Protein AF-A0A0V8QJ11-F1 (afdb_monomer_lite)

pLDDT: mean 77.9, std 18.4, range [37.03, 93.12]

Radius of gyration: 13.4 Å; chains: 1; bounding box: 29×29×30 Å

Structure (mmCIF, N/CA/C/O backbone):
data_AF-A0A0V8QJ11-F1
#
_entry.id   AF-A0A0V8QJ11-F1
#
loop_
_atom_site.group_PDB
_atom_site.id
_atom_site.type_symbol
_atom_site.label_atom_id
_atom_site.label_alt_id
_atom_site.label_comp_id
_atom_site.label_asym_id
_atom_site.label_entity_id
_atom_site.label_seq_id
_atom_site.pdbx_PDB_ins_code
_atom_site.Cartn_x
_atom_site.Cartn_y
_atom_site.Cartn_z
_atom_site.occupancy
_atom_site.B_iso_or_equiv
_atom_site.auth_seq_id
_atom_site.auth_comp_id
_atom_site.auth_asym_id
_atom_site.auth_atom_id
_atom_site.pdbx_PDB_model_num
ATOM 1 N N . MET A 1 1 ? -4.275 -9.425 3.358 1.00 56.03 1 MET A N 1
ATOM 2 C CA . MET A 1 1 ? -4.119 -8.534 2.186 1.00 56.03 1 MET A CA 1
ATOM 3 C C . MET A 1 1 ? -5.012 -9.075 1.081 1.00 56.03 1 MET A C 1
ATOM 5 O O . MET A 1 1 ? -4.959 -10.266 0.803 1.00 56.03 1 MET A O 1
ATOM 9 N N . THR A 1 2 ? -5.914 -8.269 0.537 1.00 75.25 2 THR A N 1
ATOM 10 C CA . THR A 1 2 ? -6.938 -8.723 -0.414 1.00 75.25 2 THR A CA 1
ATOM 11 C C . THR A 1 2 ? -6.336 -8.938 -1.805 1.00 75.25 2 THR A C 1
ATOM 13 O O . THR A 1 2 ? -5.741 -8.018 -2.363 1.00 75.25 2 THR A O 1
ATOM 16 N N . LYS A 1 3 ? -6.518 -10.132 -2.397 1.00 84.25 3 LYS A N 1
ATOM 17 C CA . LYS A 1 3 ? -6.054 -10.470 -3.767 1.00 84.25 3 LYS A CA 1
ATOM 18 C C . LYS A 1 3 ? -6.488 -9.429 -4.813 1.00 84.25 3 LYS A C 1
ATOM 20 O O . LYS A 1 3 ? -5.756 -9.137 -5.755 1.00 84.25 3 LYS A O 1
ATOM 25 N N . GLN A 1 4 ? -7.659 -8.828 -4.608 1.00 86.00 4 GLN A N 1
ATOM 26 C CA . GLN A 1 4 ? -8.207 -7.770 -5.459 1.00 86.00 4 GLN A CA 1
ATOM 27 C C . GLN A 1 4 ? -7.366 -6.488 -5.442 1.00 86.00 4 GLN A C 1
ATOM 29 O O . GLN A 1 4 ? -7.168 -5.87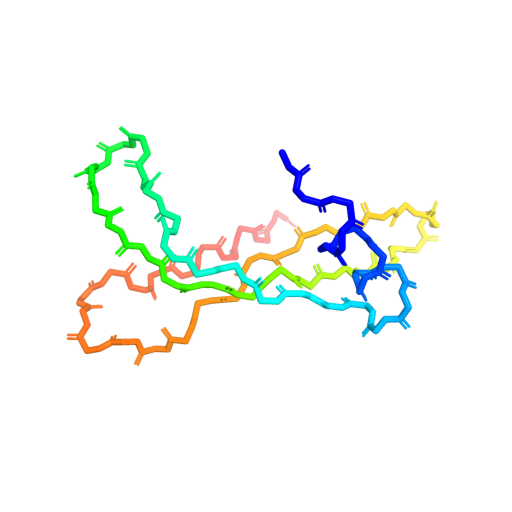8 -6.486 1.00 86.00 4 GLN A O 1
ATOM 34 N N . THR A 1 5 ? -6.833 -6.092 -4.286 1.00 85.44 5 THR A N 1
ATOM 35 C CA . THR A 1 5 ? -5.986 -4.898 -4.165 1.00 85.44 5 THR A CA 1
ATOM 36 C C . THR A 1 5 ? -4.664 -5.096 -4.897 1.00 85.44 5 THR A C 1
ATOM 38 O O . THR A 1 5 ? -4.235 -4.204 -5.618 1.00 85.44 5 THR A O 1
ATOM 41 N N . ALA A 1 6 ? -4.057 -6.281 -4.770 1.00 86.81 6 ALA A N 1
ATOM 42 C CA . ALA A 1 6 ? -2.844 -6.625 -5.511 1.00 86.81 6 ALA A CA 1
ATOM 43 C C . ALA A 1 6 ? -3.093 -6.624 -7.026 1.00 86.81 6 ALA A C 1
ATOM 45 O O . ALA A 1 6 ? -2.291 -6.084 -7.778 1.00 86.81 6 ALA A O 1
ATOM 4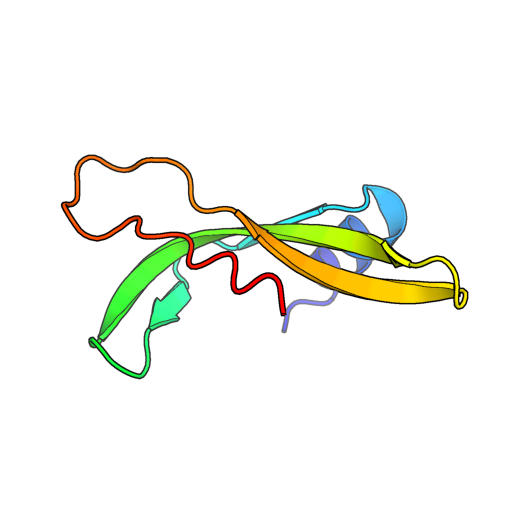6 N N . SER A 1 7 ? -4.237 -7.160 -7.463 1.00 91.31 7 SER A N 1
ATOM 47 C CA . SER A 1 7 ? -4.618 -7.144 -8.879 1.00 91.31 7 SER A CA 1
ATOM 48 C C . SER A 1 7 ? -4.753 -5.710 -9.396 1.00 91.31 7 SER A C 1
ATOM 50 O O . SER A 1 7 ? -4.112 -5.375 -10.384 1.00 91.31 7 SER A O 1
ATOM 52 N N . LYS A 1 8 ? -5.496 -4.838 -8.701 1.00 90.62 8 LYS A N 1
ATOM 53 C CA . LYS A 1 8 ? -5.628 -3.419 -9.078 1.00 90.62 8 LYS A CA 1
ATOM 54 C C . LYS A 1 8 ? -4.285 -2.693 -9.103 1.00 90.62 8 LYS A C 1
ATOM 56 O O . LYS A 1 8 ? -4.002 -1.981 -10.049 1.00 90.62 8 LYS A O 1
ATOM 61 N N . LEU A 1 9 ? -3.418 -2.933 -8.121 1.00 89.81 9 LEU A N 1
ATOM 62 C CA . LEU A 1 9 ? -2.103 -2.292 -8.066 1.00 89.81 9 LEU A CA 1
ATOM 63 C C . LEU A 1 9 ? -1.203 -2.680 -9.249 1.00 89.81 9 LEU A C 1
ATOM 65 O O . LEU A 1 9 ? -0.487 -1.831 -9.766 1.00 89.81 9 LEU A O 1
ATOM 69 N N . LEU A 1 10 ? -1.255 -3.944 -9.682 1.00 90.12 10 LEU A N 1
ATOM 70 C CA . LEU A 1 10 ? -0.491 -4.431 -10.834 1.00 90.12 10 LEU A CA 1
ATOM 71 C C . LEU A 1 10 ? -1.044 -3.926 -12.177 1.00 90.12 10 LEU A C 1
ATOM 73 O O . LEU A 1 10 ? -0.257 -3.709 -13.091 1.00 90.12 10 LEU A O 1
ATOM 77 N N . HIS A 1 11 ? -2.364 -3.746 -12.300 1.00 91.38 11 HIS A N 1
ATOM 78 C CA . HIS A 1 11 ? -3.000 -3.278 -13.542 1.00 91.38 11 HIS A CA 1
ATOM 79 C C . HIS A 1 11 ? -3.019 -1.747 -13.652 1.00 91.38 11 HIS A C 1
ATOM 81 O O . HIS A 1 11 ? -2.623 -1.197 -14.674 1.00 91.38 11 HIS A O 1
ATOM 87 N N . ASP A 1 12 ? -3.448 -1.059 -12.593 1.00 90.50 12 ASP A N 1
ATOM 88 C CA . ASP A 1 12 ? -3.707 0.386 -12.588 1.00 90.50 12 ASP A CA 1
ATOM 89 C C . ASP A 1 12 ? -2.511 1.199 -12.067 1.00 90.50 12 ASP A C 1
ATOM 91 O O . ASP A 1 12 ? -2.541 2.431 -12.063 1.00 90.50 12 ASP A O 1
ATOM 95 N N . GLY A 1 13 ? -1.483 0.531 -11.532 1.00 91.00 13 GLY A N 1
ATOM 96 C CA . GLY A 1 13 ? -0.348 1.173 -10.861 1.00 91.00 13 GLY A CA 1
ATOM 97 C C . GLY A 1 13 ? -0.712 1.833 -9.525 1.00 91.00 13 GLY A C 1
ATOM 98 O O . GLY A 1 13 ? 0.151 2.393 -8.855 1.00 91.00 13 GLY A O 1
ATOM 99 N N . LYS A 1 14 ? -1.976 1.774 -9.094 1.00 91.44 14 LYS A N 1
ATOM 100 C CA . LYS A 1 14 ? -2.441 2.309 -7.810 1.00 91.44 14 LYS A CA 1
ATOM 101 C C . LYS A 1 14 ? -3.608 1.502 -7.253 1.00 91.44 14 LYS A C 1
ATOM 103 O O . LYS A 1 14 ? -4.341 0.857 -7.995 1.00 91.44 14 LYS A O 1
ATOM 108 N N . ALA A 1 15 ? -3.806 1.552 -5.941 1.00 91.62 15 ALA A N 1
ATOM 109 C CA . ALA A 1 15 ? -4.958 0.941 -5.292 1.00 91.62 15 ALA A CA 1
ATOM 110 C C . ALA A 1 15 ? -5.388 1.728 -4.051 1.00 91.62 15 ALA A C 1
ATOM 112 O O . ALA A 1 15 ? -4.563 2.134 -3.233 1.00 91.62 15 ALA A O 1
ATOM 113 N N . GLU A 1 16 ? -6.694 1.913 -3.887 1.00 88.62 16 GLU A N 1
ATOM 114 C CA . GLU A 1 16 ? -7.259 2.514 -2.680 1.00 88.62 16 GLU A CA 1
ATOM 115 C C . GLU A 1 16 ? -7.229 1.525 -1.508 1.00 88.62 16 GLU A C 1
ATOM 117 O O . GLU A 1 16 ? -7.567 0.344 -1.638 1.00 88.62 16 GLU A O 1
ATOM 122 N N . LEU A 1 17 ? -6.853 2.038 -0.345 1.00 87.31 17 LEU A N 1
ATOM 123 C CA . LEU A 1 17 ? -6.791 1.355 0.935 1.00 87.31 17 LEU A CA 1
ATOM 124 C C . LEU A 1 17 ? -7.571 2.187 1.955 1.00 87.31 17 LEU A C 1
ATOM 126 O O . LEU A 1 17 ? -7.087 3.196 2.465 1.00 87.31 17 LEU A O 1
ATOM 130 N N . LYS A 1 18 ? -8.799 1.760 2.246 1.00 86.50 18 LYS A N 1
ATOM 131 C CA . LYS A 1 18 ? -9.675 2.424 3.216 1.0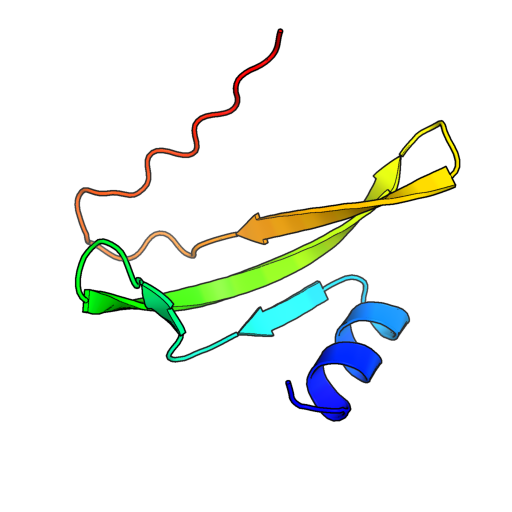0 86.50 18 LYS A CA 1
ATOM 132 C C . LYS A 1 18 ? -9.610 1.717 4.564 1.00 86.50 18 LYS A C 1
ATOM 134 O O . LYS A 1 18 ? -9.402 0.504 4.625 1.00 86.50 18 LYS A O 1
ATOM 139 N N . GLY A 1 19 ? -9.793 2.464 5.645 1.00 82.50 19 GLY A N 1
ATOM 140 C CA . GLY A 1 19 ? -9.873 1.900 6.988 1.00 82.50 19 GLY A CA 1
ATOM 141 C C . GLY A 1 19 ? -8.533 1.425 7.567 1.00 82.5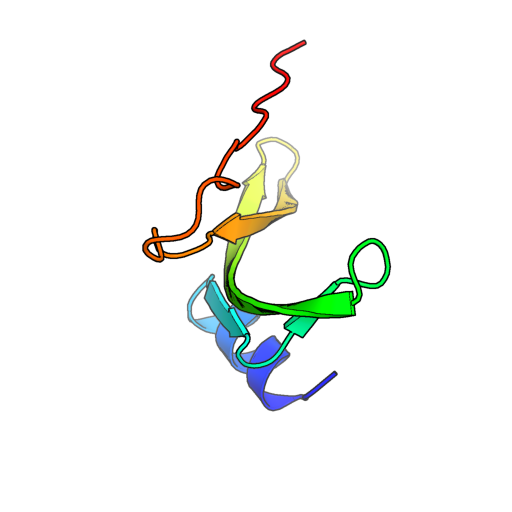0 19 GLY A C 1
ATOM 142 O O . GLY A 1 19 ? -8.518 0.601 8.483 1.00 82.50 19 GLY A O 1
ATOM 143 N N . CYS A 1 20 ? -7.394 1.911 7.067 1.00 84.06 20 CYS A N 1
ATOM 144 C CA . CYS A 1 20 ? -6.084 1.503 7.567 1.00 84.06 20 CYS A CA 1
ATOM 145 C C . CYS A 1 20 ? -5.812 2.089 8.957 1.00 84.06 20 CYS A C 1
ATOM 147 O O . CYS A 1 20 ? -5.646 3.297 9.122 1.00 84.06 20 CYS A O 1
ATOM 149 N N . LYS A 1 21 ? -5.712 1.227 9.972 1.00 85.62 21 LYS A N 1
ATOM 150 C CA . LYS A 1 21 ? -5.394 1.638 11.343 1.00 85.62 21 LYS A CA 1
ATOM 151 C C . LYS A 1 21 ? -3.885 1.772 11.538 1.00 85.62 21 LYS A C 1
ATOM 153 O O . LYS A 1 21 ? -3.139 0.806 11.397 1.00 85.62 21 LYS A O 1
ATOM 158 N N . SER A 1 22 ? -3.427 2.961 11.915 1.00 81.56 22 SER A N 1
ATOM 159 C CA . SER A 1 22 ? -2.038 3.193 12.305 1.00 81.56 22 SER A CA 1
ATOM 160 C C . SER A 1 22 ? -1.732 2.457 13.604 1.00 81.56 22 SER A C 1
ATOM 162 O O . SER A 1 22 ? -2.331 2.745 14.638 1.00 81.56 22 SER A O 1
ATOM 164 N N . GLN A 1 23 ? -0.750 1.558 13.582 1.00 85.94 23 GLN A N 1
ATOM 165 C CA . GLN A 1 23 ? -0.275 0.883 14.793 1.00 85.94 23 GLN A CA 1
ATOM 166 C C . GLN A 1 23 ? 0.288 1.875 15.822 1.00 85.94 23 GLN A C 1
ATOM 168 O O . GLN A 1 23 ? 0.140 1.674 17.022 1.00 85.94 23 GLN A O 1
ATOM 173 N N . LYS A 1 24 ? 0.900 2.972 15.358 1.00 84.44 24 LYS A N 1
ATOM 174 C CA . LYS A 1 24 ? 1.532 3.974 16.223 1.00 84.44 24 LYS A CA 1
ATOM 175 C C . LYS A 1 24 ? 0.520 4.825 16.987 1.00 84.44 24 LYS A C 1
ATOM 177 O O . LYS A 1 24 ? 0.757 5.156 18.141 1.00 84.44 24 LYS A O 1
ATOM 182 N N . THR A 1 25 ? -0.554 5.254 16.327 1.00 86.38 25 THR A N 1
ATOM 183 C CA . THR A 1 25 ? -1.500 6.232 16.898 1.00 86.38 25 THR A CA 1
ATOM 184 C C . THR A 1 25 ? -2.879 5.651 17.178 1.00 86.38 25 THR A C 1
ATOM 186 O O . THR A 1 25 ? -3.707 6.326 17.778 1.00 86.38 25 THR A O 1
ATOM 189 N N . GLY A 1 26 ? -3.163 4.440 16.697 1.00 87.88 26 GLY A N 1
ATOM 190 C CA . GLY A 1 26 ? -4.486 3.825 16.746 1.00 87.88 26 GLY A CA 1
ATOM 191 C C . GLY A 1 26 ? -5.524 4.477 15.827 1.00 87.88 26 GLY A C 1
ATOM 192 O O . GLY A 1 26 ? -6.659 4.009 15.796 1.00 87.88 26 GLY A O 1
ATOM 193 N N . LYS A 1 27 ? -5.162 5.531 15.082 1.00 85.25 27 LYS A N 1
ATOM 194 C CA . LYS A 1 27 ? -6.075 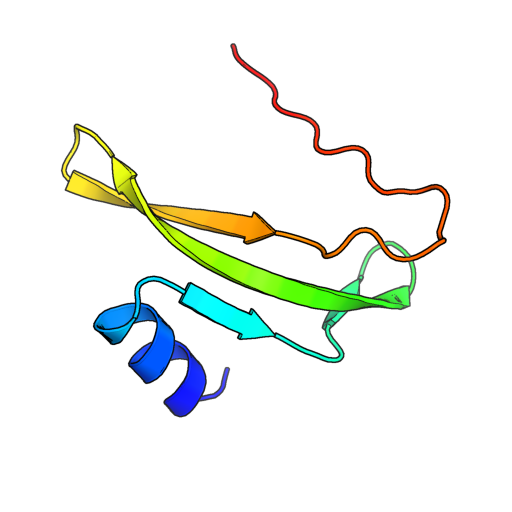6.267 14.198 1.00 85.25 27 LYS A CA 1
ATOM 195 C C . LYS A 1 27 ? -6.279 5.533 12.879 1.00 85.25 27 LYS A C 1
ATOM 197 O O . LYS A 1 27 ? -5.343 4.927 12.359 1.00 85.25 27 LYS A O 1
ATOM 202 N N . THR A 1 28 ? -7.484 5.636 12.340 1.00 86.94 28 THR A N 1
ATOM 203 C CA . THR A 1 28 ? -7.859 5.081 11.040 1.00 86.94 28 THR A CA 1
ATOM 204 C C . THR A 1 28 ? -7.655 6.124 9.950 1.00 86.94 28 THR A C 1
ATOM 206 O O . THR A 1 28 ? -8.013 7.286 10.136 1.00 86.94 28 THR A O 1
ATOM 209 N N . TYR A 1 29 ? -7.074 5.704 8.831 1.00 84.12 29 TYR A N 1
ATOM 210 C CA . TYR A 1 29 ? -6.794 6.542 7.677 1.00 84.12 29 TYR A CA 1
ATOM 211 C C . TYR A 1 29 ? -7.236 5.848 6.398 1.00 84.12 29 TYR A C 1
ATOM 213 O O . TYR A 1 29 ? -7.035 4.641 6.239 1.00 84.12 29 TYR A O 1
ATOM 221 N N . ASP A 1 30 ? -7.751 6.646 5.473 1.00 87.06 30 ASP A N 1
ATOM 222 C CA . ASP A 1 30 ? -7.914 6.248 4.085 1.00 87.06 30 ASP A CA 1
ATOM 223 C C . ASP A 1 30 ? -6.696 6.736 3.295 1.00 87.06 30 ASP A C 1
ATOM 225 O O . ASP A 1 30 ? -6.194 7.846 3.497 1.00 87.06 30 ASP A O 1
ATOM 229 N N . THR A 1 31 ? -6.163 5.873 2.439 1.00 87.12 31 THR A N 1
ATOM 230 C CA . THR A 1 31 ? -4.956 6.134 1.658 1.00 87.12 31 THR A CA 1
ATOM 231 C C . THR A 1 31 ? -5.046 5.463 0.297 1.00 87.12 31 THR A C 1
ATOM 233 O O . THR A 1 31 ? -5.800 4.520 0.095 1.00 87.12 31 THR A O 1
ATOM 236 N N . THR A 1 32 ? -4.264 5.943 -0.656 1.00 90.38 32 THR A N 1
ATOM 237 C CA . THR A 1 32 ? -4.051 5.299 -1.945 1.00 90.38 32 THR A CA 1
ATOM 238 C C . THR A 1 32 ? -2.597 4.871 -2.021 1.00 90.38 32 THR A C 1
ATOM 240 O O . THR A 1 32 ? -1.701 5.706 -1.896 1.00 90.38 32 THR A O 1
ATOM 243 N N . VAL A 1 33 ? -2.348 3.581 -2.234 1.00 90.00 33 VAL A N 1
ATOM 244 C CA . VAL A 1 33 ? -1.008 3.095 -2.561 1.00 90.00 33 VAL A CA 1
ATOM 245 C C . VAL A 1 33 ? -0.755 3.303 -4.050 1.00 90.00 33 VAL A C 1
ATOM 247 O O . VAL A 1 33 ? -1.594 2.953 -4.874 1.00 90.00 33 VAL A O 1
ATOM 250 N N . VAL A 1 34 ? 0.389 3.880 -4.390 1.00 91.38 34 VAL A N 1
ATOM 251 C CA . VAL A 1 34 ? 0.868 4.083 -5.759 1.00 91.38 34 VAL A CA 1
ATOM 252 C C . VAL A 1 34 ? 2.140 3.266 -5.932 1.00 91.38 34 VAL A C 1
ATOM 254 O O . VAL A 1 34 ? 3.021 3.304 -5.074 1.00 91.38 34 VAL A O 1
ATOM 257 N N . MET A 1 35 ? 2.211 2.507 -7.018 1.00 91.25 35 MET A N 1
ATOM 258 C CA . MET A 1 35 ? 3.358 1.709 -7.421 1.00 91.25 35 MET A CA 1
ATOM 259 C C . MET A 1 35 ? 4.018 2.361 -8.634 1.00 91.25 35 MET A C 1
ATOM 261 O O . MET A 1 35 ? 3.386 2.548 -9.671 1.00 91.25 35 MET A O 1
ATOM 265 N N . SER A 1 36 ? 5.303 2.660 -8.502 1.00 90.44 36 SER A N 1
ATOM 266 C CA . SER A 1 36 ? 6.155 3.181 -9.570 1.00 90.44 36 SER A CA 1
ATOM 267 C C . SER A 1 36 ? 7.349 2.254 -9.766 1.00 90.44 36 SER A C 1
ATOM 269 O O . SER A 1 36 ? 7.662 1.443 -8.895 1.00 90.44 36 SER A O 1
ATOM 271 N N . VAL A 1 37 ? 8.031 2.366 -10.901 1.00 90.44 37 VAL A N 1
ATOM 272 C CA . VAL A 1 37 ? 9.271 1.630 -11.171 1.00 90.44 37 VAL A CA 1
ATOM 273 C C . VAL A 1 37 ? 10.426 2.624 -11.159 1.00 90.44 37 VAL A C 1
ATOM 275 O O . VAL A 1 37 ? 10.346 3.653 -11.827 1.00 90.44 37 VAL A O 1
ATOM 278 N N . ASP A 1 38 ? 11.464 2.350 -10.370 1.00 89.44 38 ASP A N 1
ATOM 279 C CA . ASP A 1 38 ? 12.673 3.178 -10.347 1.00 89.44 38 ASP A CA 1
ATOM 280 C C . ASP A 1 38 ? 13.605 2.882 -11.538 1.00 89.44 38 ASP A C 1
ATOM 282 O O . ASP A 1 38 ? 13.390 1.956 -12.324 1.00 89.44 38 ASP A O 1
ATOM 286 N N . GLU A 1 39 ? 14.678 3.662 -11.673 1.00 90.50 39 GLU A N 1
ATOM 287 C CA . GLU A 1 39 ? 15.679 3.502 -12.741 1.00 90.50 39 GLU A CA 1
ATOM 288 C C . GLU A 1 39 ? 16.374 2.128 -12.713 1.00 90.50 39 GLU A C 1
ATOM 290 O O . GLU A 1 39 ? 16.829 1.627 -13.740 1.00 90.50 39 GLU A O 1
ATOM 295 N N . ASN A 1 40 ? 16.384 1.468 -11.551 1.00 93.12 40 ASN A N 1
ATOM 296 C CA . ASN A 1 40 ? 16.928 0.126 -11.356 1.00 93.12 40 ASN A CA 1
ATOM 297 C C . ASN A 1 40 ? 15.896 -0.981 -11.627 1.00 93.12 40 ASN A C 1
ATOM 299 O O . ASN A 1 40 ? 16.145 -2.144 -11.298 1.00 93.12 40 ASN A O 1
ATOM 303 N N . LYS A 1 41 ? 14.743 -0.640 -12.217 1.00 90.38 41 LYS A N 1
ATOM 304 C CA . LYS A 1 41 ? 13.624 -1.552 -12.492 1.00 90.38 41 LYS A CA 1
ATOM 305 C C . LYS A 1 41 ? 13.049 -2.208 -11.232 1.00 90.38 41 LYS A C 1
ATOM 307 O O . LYS A 1 41 ? 12.546 -3.330 -11.288 1.00 90.38 41 LYS A O 1
ATOM 312 N N . ARG A 1 42 ? 13.116 -1.531 -10.086 1.00 90.88 42 ARG A N 1
ATOM 313 C CA . ARG A 1 42 ? 12.544 -1.998 -8.819 1.00 90.88 42 ARG A CA 1
ATOM 314 C C . ARG A 1 42 ? 11.192 -1.346 -8.583 1.00 90.88 42 ARG A C 1
ATOM 316 O O . ARG A 1 42 ? 10.995 -0.168 -8.873 1.00 90.88 42 ARG A O 1
ATOM 323 N N . ALA A 1 43 ? 10.262 -2.117 -8.026 1.00 88.25 43 ALA A N 1
ATOM 324 C CA . ALA A 1 43 ? 8.963 -1.601 -7.620 1.00 88.25 43 ALA A CA 1
ATOM 325 C C . ALA A 1 43 ? 9.110 -0.725 -6.366 1.00 88.25 43 ALA A C 1
ATOM 327 O O . ALA A 1 43 ? 9.591 -1.180 -5.326 1.00 88.25 43 ALA A O 1
ATOM 328 N N . VAL A 1 44 ? 8.666 0.523 -6.469 1.00 91.31 44 VAL A N 1
ATOM 329 C CA . VAL A 1 44 ? 8.619 1.507 -5.389 1.00 91.31 44 VAL A CA 1
ATOM 330 C C . VAL A 1 44 ? 7.164 1.764 -5.036 1.00 91.31 44 VAL A C 1
ATOM 332 O O . VAL A 1 44 ? 6.349 2.044 -5.911 1.00 91.31 44 VAL A O 1
ATOM 335 N N . PHE A 1 45 ? 6.841 1.703 -3.745 1.00 90.44 45 PHE A N 1
ATOM 336 C CA . PHE A 1 45 ? 5.490 1.938 -3.245 1.00 90.44 45 PHE A CA 1
ATOM 337 C C . PHE A 1 45 ? 5.432 3.233 -2.443 1.00 90.44 45 PHE A C 1
ATOM 339 O O . PHE A 1 45 ? 6.260 3.470 -1.563 1.00 90.44 45 PHE A O 1
ATOM 346 N N . GLN A 1 46 ? 4.426 4.056 -2.717 1.00 89.81 46 GLN A N 1
ATOM 347 C CA . GLN A 1 46 ? 4.161 5.300 -2.005 1.00 89.81 46 GLN A CA 1
ATOM 348 C C . GLN A 1 46 ? 2.722 5.318 -1.497 1.00 89.81 46 GLN A C 1
ATOM 350 O O . GLN A 1 46 ? 1.808 4.879 -2.188 1.00 89.81 46 GLN A O 1
ATOM 355 N N . LEU A 1 47 ? 2.516 5.835 -0.286 1.00 88.62 47 LEU A N 1
ATOM 356 C CA . LEU A 1 47 ? 1.185 6.065 0.268 1.00 88.62 47 LEU A CA 1
ATOM 357 C C . LEU A 1 47 ? 0.817 7.534 0.084 1.00 88.62 47 LEU A C 1
ATOM 359 O O . LEU A 1 47 ? 1.449 8.418 0.663 1.00 88.62 47 LEU A O 1
ATOM 363 N N . SER A 1 48 ? -0.214 7.778 -0.715 1.00 86.12 48 SER A N 1
ATOM 364 C CA . SER A 1 48 ? -0.842 9.083 -0.857 1.00 86.12 48 SER A CA 1
ATOM 365 C C . SER A 1 48 ? -2.038 9.151 0.081 1.00 86.12 48 SER A C 1
ATOM 367 O O . SER A 1 48 ? -2.927 8.301 0.041 1.00 86.12 48 SER A O 1
ATOM 369 N N . PHE A 1 49 ? -2.052 10.134 0.969 1.00 83.69 49 PHE A N 1
ATOM 370 C CA . PHE A 1 49 ? -3.200 10.404 1.826 1.00 83.69 49 PHE A CA 1
ATOM 371 C C . PHE A 1 49 ? -3.925 11.598 1.227 1.00 83.69 49 PHE A C 1
ATOM 373 O O . PHE A 1 49 ? -3.305 12.643 1.012 1.00 83.69 49 PHE A O 1
ATOM 380 N N . GLU A 1 50 ? -5.221 11.458 0.958 1.00 75.25 50 GLU A N 1
ATOM 381 C CA . GLU A 1 50 ? -6.032 12.630 0.650 1.00 75.25 50 GLU A CA 1
ATOM 382 C C . GLU A 1 50 ? -5.961 13.585 1.843 1.00 75.25 50 GLU A C 1
ATOM 384 O O . GLU A 1 50 ? -5.901 13.158 3.002 1.00 75.25 50 GLU A O 1
ATOM 389 N N . LYS A 1 51 ? -5.883 14.889 1.566 1.00 63.31 51 LYS A N 1
ATOM 390 C CA . LYS A 1 51 ? -5.760 15.920 2.596 1.00 63.31 51 LYS A CA 1
ATOM 391 C C . LYS A 1 51 ? -7.082 16.018 3.363 1.00 63.31 51 LYS A C 1
ATOM 393 O O . LYS A 1 51 ? -7.873 16.920 3.128 1.00 63.31 51 LYS A O 1
ATOM 398 N N . GLY A 1 52 ? -7.313 15.087 4.283 1.00 51.22 52 GLY A N 1
ATOM 399 C CA . GLY A 1 52 ? -8.347 15.213 5.298 1.00 51.22 52 GLY A CA 1
ATOM 400 C C . GLY A 1 52 ? -8.024 16.400 6.202 1.00 51.22 52 GLY A C 1
ATOM 401 O O . GLY A 1 52 ? -6.855 16.726 6.419 1.00 51.22 52 GLY A O 1
ATOM 402 N N . GLU A 1 53 ? -9.047 17.036 6.761 1.00 47.81 53 GLU A N 1
ATOM 403 C CA . GLU A 1 53 ? -8.999 18.237 7.618 1.00 47.81 53 GLU A CA 1
ATOM 404 C C . GLU A 1 53 ? -8.232 18.052 8.957 1.00 47.81 53 GLU A C 1
ATOM 406 O O . GLU A 1 53 ? -8.367 18.823 9.905 1.00 47.81 53 GLU A O 1
ATOM 411 N N . GLY A 1 54 ? -7.387 17.026 9.068 1.00 47.38 54 GLY A N 1
ATOM 412 C CA . GLY A 1 54 ? -6.583 16.700 10.235 1.00 47.38 54 GLY A CA 1
ATOM 413 C C . GLY A 1 54 ? -5.132 17.164 10.101 1.00 47.38 54 GLY A C 1
ATOM 414 O O . GLY A 1 54 ? -4.419 16.796 9.173 1.00 47.38 54 GLY A O 1
ATOM 415 N N . LYS A 1 55 ? -4.665 17.898 11.115 1.00 48.50 55 LYS A N 1
ATOM 416 C CA . LYS A 1 55 ? -3.351 18.554 11.306 1.00 48.50 55 LYS A CA 1
ATOM 417 C C . LYS A 1 55 ? -2.066 17.693 11.158 1.00 48.50 55 LYS A C 1
ATOM 419 O O . LYS A 1 55 ? -1.015 18.110 11.629 1.00 48.50 55 LYS A O 1
ATOM 424 N N . ASN A 1 56 ? -2.096 16.502 10.555 1.00 48.88 56 ASN A N 1
ATOM 425 C CA . ASN A 1 56 ? -0.981 15.538 10.571 1.00 48.88 56 ASN A CA 1
ATOM 4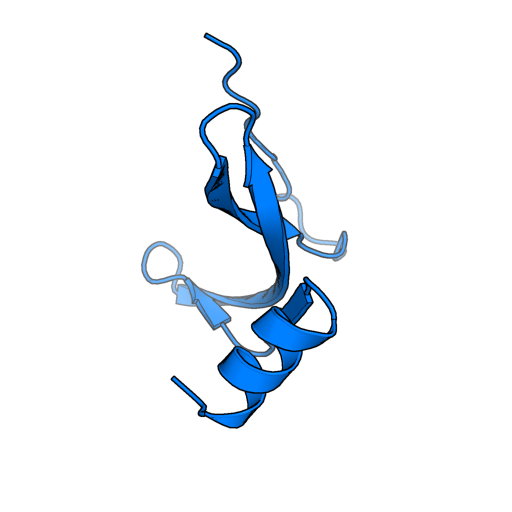26 C C . ASN A 1 56 ? -0.543 15.010 9.190 1.00 48.88 56 ASN A C 1
ATOM 428 O O . ASN A 1 56 ? 0.058 13.944 9.108 1.00 48.88 56 ASN A O 1
ATOM 432 N N . GLY A 1 57 ? -0.786 15.747 8.104 1.00 45.00 57 GLY A N 1
ATOM 433 C CA . GLY A 1 57 ? -0.244 15.430 6.777 1.00 45.00 57 GLY A CA 1
ATOM 434 C C . GLY A 1 57 ? 1.155 16.014 6.541 1.00 45.00 57 GLY A C 1
ATOM 435 O O . GLY A 1 57 ? 1.315 16.851 5.661 1.00 45.00 57 GLY A O 1
ATOM 436 N N . LYS A 1 58 ? 2.178 15.631 7.321 1.00 39.56 58 LYS A N 1
ATOM 437 C CA . LYS A 1 58 ? 3.580 15.921 6.949 1.00 39.56 58 LYS A CA 1
ATOM 438 C C . LYS A 1 58 ? 4.135 14.739 6.160 1.00 39.56 58 LYS A C 1
ATOM 440 O O . LYS A 1 58 ? 4.674 13.802 6.746 1.00 39.56 58 LYS A O 1
ATOM 445 N N . SER A 1 59 ? 4.022 14.810 4.834 1.00 46.84 59 SER A N 1
ATOM 446 C CA . SER A 1 59 ? 4.875 14.024 3.943 1.00 46.84 59 SER A CA 1
ATOM 447 C C . SER A 1 59 ? 6.322 14.455 4.195 1.00 46.84 59 SER A C 1
ATOM 449 O O . SER A 1 59 ? 6.715 15.575 3.869 1.00 46.84 59 SER A O 1
ATOM 451 N N . LYS A 1 60 ? 7.100 13.615 4.883 1.00 39.66 60 LYS A N 1
ATOM 452 C CA . LYS A 1 60 ? 8.548 13.799 4.988 1.00 39.66 60 LYS A CA 1
ATOM 453 C C . LYS A 1 60 ? 9.169 13.178 3.742 1.00 39.66 60 LYS A C 1
ATOM 455 O O . LYS A 1 60 ? 9.553 12.014 3.770 1.00 39.66 60 LYS A O 1
ATOM 460 N N . ASN A 1 61 ? 9.290 13.961 2.673 1.00 40.31 61 ASN A N 1
ATOM 461 C CA . ASN A 1 61 ? 10.303 13.680 1.663 1.00 40.31 61 ASN A CA 1
ATOM 462 C C . ASN A 1 61 ? 11.666 13.936 2.319 1.00 40.31 61 ASN A C 1
ATOM 464 O O . ASN A 1 61 ? 12.103 15.080 2.427 1.00 40.31 61 ASN A O 1
ATOM 468 N N . LYS A 1 62 ? 12.312 12.879 2.819 1.00 37.03 62 LYS A N 1
ATOM 469 C CA . LYS A 1 62 ? 13.745 12.912 3.109 1.00 37.03 62 LYS A CA 1
ATOM 470 C C . LYS A 1 62 ? 14.445 12.629 1.782 1.00 37.03 62 LYS A C 1
ATOM 472 O O . LYS A 1 62 ? 14.499 11.486 1.346 1.00 37.03 62 LYS A O 1
ATOM 477 N N . LYS A 1 63 ? 14.848 13.702 1.102 1.00 38.56 63 LYS A N 1
ATOM 478 C CA . LYS A 1 63 ? 15.830 13.661 0.020 1.00 38.56 63 LYS A CA 1
ATOM 479 C C . LYS A 1 63 ? 17.184 13.674 0.730 1.00 38.56 63 LYS A C 1
ATOM 481 O O . LYS A 1 63 ? 17.490 14.679 1.369 1.00 38.56 63 LYS A O 1
ATOM 486 N N . ASP A 1 64 ? 17.864 12.534 0.751 1.00 37.03 64 ASP A N 1
ATOM 487 C CA . ASP A 1 64 ? 19.299 12.492 1.053 1.00 37.03 64 ASP A CA 1
ATOM 488 C C . ASP A 1 64 ? 20.083 12.967 -0.182 1.00 37.03 64 ASP A C 1
ATOM 490 O O . ASP A 1 64 ? 19.583 12.747 -1.315 1.00 37.03 64 ASP A O 1
#

Foldseek 3Di:
DDPVQVVCCVPVQKGKDFQDQDPVPRDGFTWMWGWDADPVRDTDIDTHGDPDPDPPPDPPPPDD

Sequence (64 aa):
MTKQTASKLLHDGKAELKGCKSQKTGKTYDTTVVMSVDENKRAVFQLSFEKGEGKNGKSKNKKD

Secondary structure (DSSP, 8-state):
--HHHHHHHHHHSEEEEEEEE-TTT--EEEEEEEEEE-TTS-EEEEEEPP--SSTT--------

Organism: NCBI:txid290052